Protein AF-A0A2J9PL03-F1 (afdb_monomer)

InterPro domains:
  IPR031100 LOG family [PF03641] (37-117)

Mean predicted aligned error: 11.3 Å

Sequence (128 aa):
MAEGTAKQSAFIDGYNELHKALQDLAAPYFEEIAHNKRQDDFIALPGGPGTMEEWFEVYTWAQVGYLDHPIALLNVNNYYQPLLTYLDHAVAEGFLHQQYRDMVIIDADPQTLLDKIIAYQPDYKKKW

Foldseek 3Di:
DVVVVVVVVVVVVVVVVVVVVLCVVCVVVCVVCVVVVCPDAAEQEQDDPVSVVVLVVSLVCVVLVNDFFAREYQQAPNSCVVVLVVQVVCCVVPVDPVLSSVSYQYDNDSVVSVVCRVVDGDPDPNPD

Solvent-accessible surface area (backbone atoms only — not comparable to full-atom values): 7543 Å² total; per-residue (Å²): 124,71,67,62,56,54,54,51,47,55,48,50,53,53,47,50,54,48,52,48,51,49,49,61,66,40,43,72,50,46,58,58,37,63,73,48,90,55,95,57,71,52,67,47,61,87,64,59,72,66,55,50,50,58,49,49,54,53,54,55,39,41,73,73,65,78,44,86,57,58,43,34,38,48,31,54,93,56,66,49,51,68,56,52,53,49,53,54,48,32,34,75,74,67,77,36,61,62,71,64,62,67,49,53,44,70,30,62,48,69,68,65,37,48,54,50,54,73,68,59,71,78,85,72,76,76,90,120

Secondary structure (DSSP, 8-state):
-HHHHHHHHHHHHHHHHHHHHHHHHHHHHHHHHHHTT----EEEPS--HHHHHHHHHHHHHHHTTS--S-EEEE-GGGTTHHHHHHHHHHHHTTSS-HHHHHTEEEESSHHHHHHHHHH---------

Nearest PDB structures (foldseek):
 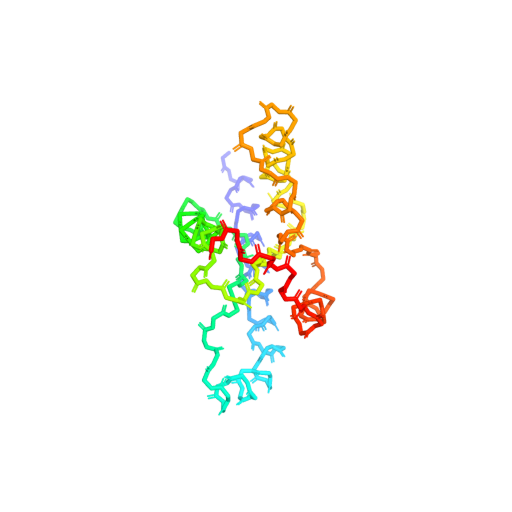 5zbj-assembly1_A-2  TM=9.524E-01  e=1.403E-07  Pseudomonas aeruginosa PAO1
  5zbl-assembly2_D  TM=9.833E-01  e=1.595E-06  Corynebacterium glutamicum ATCC 13032
  5its-assembly2_C  TM=9.818E-01  e=3.665E-06  Corynebacterium glutamicum ATCC 13032
  1ydh-assembly1_B  TM=8.769E-01  e=2.197E-06  Arabidopsis thaliana
  5aju-assembly1_A  TM=9.503E-01  e=2.663E-05  Claviceps purpurea

Organism: NCBI:txid1377

Structure (mmCIF, N/CA/C/O backbone):
data_AF-A0A2J9PL03-F1
#
_entry.id   AF-A0A2J9PL03-F1
#
loop_
_atom_site.group_PDB
_atom_site.id
_atom_site.type_symbol
_atom_site.label_atom_id
_atom_site.label_alt_id
_atom_site.label_comp_id
_atom_site.label_asym_id
_atom_site.label_entity_id
_atom_site.label_seq_id
_atom_site.pdbx_PDB_ins_code
_atom_site.Cartn_x
_atom_site.Cartn_y
_atom_site.Cartn_z
_atom_site.occupancy
_atom_site.B_iso_or_equiv
_atom_site.auth_seq_id
_atom_site.auth_comp_id
_atom_site.auth_asym_id
_atom_site.auth_atom_id
_atom_site.pdbx_PDB_model_num
ATOM 1 N N . MET A 1 1 ? 31.998 2.066 -8.825 1.00 51.44 1 MET A N 1
ATOM 2 C CA . MET A 1 1 ? 30.990 3.090 -9.196 1.00 51.44 1 MET A CA 1
ATOM 3 C C . MET A 1 1 ? 30.210 2.745 -10.470 1.00 51.44 1 MET A C 1
ATOM 5 O O . MET A 1 1 ? 29.071 3.165 -10.549 1.00 51.44 1 MET A O 1
ATOM 9 N N . ALA A 1 2 ? 30.747 1.967 -11.424 1.00 54.34 2 ALA A N 1
ATOM 10 C CA . ALA A 1 2 ? 30.037 1.605 -12.665 1.00 54.34 2 ALA A CA 1
ATOM 11 C C . ALA A 1 2 ? 28.973 0.484 -12.526 1.00 54.34 2 ALA A C 1
ATOM 13 O O . ALA A 1 2 ? 28.004 0.460 -13.276 1.00 54.34 2 ALA A O 1
ATOM 14 N N . GLU A 1 3 ? 29.112 -0.430 -11.557 1.00 47.28 3 GLU A N 1
ATOM 15 C CA . GLU A 1 3 ? 28.157 -1.541 -11.354 1.00 47.28 3 GLU A CA 1
ATOM 16 C C . GLU A 1 3 ? 26.795 -1.111 -10.783 1.00 47.28 3 GLU A C 1
ATOM 18 O O . GLU A 1 3 ? 25.779 -1.743 -11.070 1.00 47.28 3 GLU A O 1
ATOM 23 N N . GLY A 1 4 ? 26.751 -0.037 -9.986 1.00 51.56 4 GLY A N 1
ATOM 24 C CA . GLY A 1 4 ? 25.505 0.472 -9.398 1.00 51.56 4 GLY A CA 1
ATOM 25 C C . GLY A 1 4 ? 24.585 1.104 -10.443 1.00 51.56 4 GLY A C 1
ATOM 26 O O . GLY A 1 4 ? 23.382 0.863 -10.437 1.00 51.56 4 GLY A O 1
ATOM 27 N N . THR A 1 5 ? 25.167 1.832 -11.395 1.00 57.34 5 THR A N 1
ATOM 28 C CA . THR A 1 5 ? 24.455 2.482 -12.502 1.00 57.34 5 THR A CA 1
ATOM 29 C C . THR A 1 5 ? 23.873 1.470 -13.486 1.00 57.34 5 THR A C 1
ATOM 31 O O . THR A 1 5 ? 22.748 1.646 -13.942 1.00 57.34 5 THR A O 1
ATOM 34 N N . ALA A 1 6 ? 24.588 0.376 -13.766 1.00 59.44 6 ALA A N 1
ATOM 35 C CA . ALA A 1 6 ? 24.095 -0.689 -14.641 1.00 59.44 6 ALA A CA 1
ATOM 36 C C . ALA A 1 6 ? 22.914 -1.462 -14.023 1.00 59.44 6 ALA A C 1
ATOM 38 O O . ALA A 1 6 ? 21.933 -1.735 -14.711 1.00 59.44 6 ALA A O 1
ATOM 39 N N . LYS A 1 7 ? 22.963 -1.759 -12.713 1.00 55.25 7 LYS A N 1
ATOM 40 C CA . LYS A 1 7 ? 21.834 -2.382 -11.995 1.00 55.25 7 LYS A CA 1
ATOM 41 C C . LYS A 1 7 ? 20.614 -1.466 -11.922 1.00 55.25 7 LYS A C 1
ATOM 43 O O . LYS A 1 7 ? 19.493 -1.940 -12.064 1.00 55.25 7 LYS A O 1
ATOM 48 N N . GLN A 1 8 ? 20.833 -0.167 -11.725 1.00 53.09 8 GLN A N 1
ATOM 49 C CA . GLN A 1 8 ? 19.762 0.824 -11.702 1.00 53.09 8 GLN A CA 1
ATOM 50 C C . GLN A 1 8 ? 19.111 0.994 -13.082 1.00 53.09 8 GLN A C 1
ATOM 52 O O . GLN A 1 8 ? 17.889 1.039 -13.160 1.00 53.09 8 GLN A O 1
ATOM 57 N N . SER A 1 9 ? 19.901 1.008 -14.160 1.00 61.47 9 SER A N 1
ATOM 58 C CA . SER A 1 9 ? 19.387 1.036 -15.537 1.00 61.47 9 SER A CA 1
ATOM 59 C C . SER A 1 9 ? 18.543 -0.198 -15.845 1.00 61.47 9 SER A C 1
ATOM 61 O O . SER A 1 9 ? 17.396 -0.057 -16.237 1.00 61.47 9 SER A O 1
ATOM 63 N N . ALA A 1 10 ? 19.056 -1.402 -15.568 1.00 59.81 10 ALA A N 1
ATOM 64 C CA . ALA A 1 10 ? 18.320 -2.642 -15.814 1.00 59.81 10 ALA A CA 1
ATOM 65 C C . ALA A 1 10 ? 17.025 -2.747 -14.985 1.00 59.81 10 ALA A C 1
ATOM 67 O O . ALA A 1 10 ? 16.034 -3.306 -15.450 1.00 59.81 10 ALA A O 1
ATOM 68 N N . PHE A 1 11 ? 17.019 -2.196 -13.766 1.00 62.38 11 PHE A N 1
ATOM 69 C CA . PHE A 1 11 ? 15.813 -2.089 -12.946 1.00 62.38 11 PHE A CA 1
ATOM 70 C C . PHE A 1 11 ? 14.790 -1.124 -13.557 1.00 62.38 11 PHE A C 1
ATOM 72 O O . PHE A 1 11 ? 13.612 -1.457 -13.611 1.00 62.38 11 PHE A O 1
ATOM 79 N N . ILE A 1 12 ? 15.231 0.041 -14.042 1.00 61.09 12 ILE A N 1
ATOM 80 C CA . ILE A 1 12 ? 14.365 1.030 -14.702 1.00 61.09 12 ILE A CA 1
ATOM 81 C C . ILE A 1 12 ? 13.801 0.473 -16.012 1.00 61.09 12 ILE A C 1
ATOM 83 O O . ILE A 1 12 ? 12.610 0.618 -16.268 1.00 61.09 12 ILE A O 1
ATOM 87 N N . ASP A 1 13 ? 14.622 -0.205 -16.811 1.00 64.94 13 ASP A N 1
ATOM 88 C CA . ASP A 1 13 ? 14.191 -0.812 -18.071 1.00 64.94 13 ASP A CA 1
ATOM 89 C C . ASP A 1 13 ? 13.152 -1.914 -17.812 1.00 64.94 13 ASP A C 1
ATOM 91 O O . ASP A 1 13 ? 12.081 -1.913 -18.415 1.00 64.94 13 ASP A O 1
ATOM 95 N N . GLY A 1 14 ? 13.402 -2.793 -16.834 1.00 60.75 14 GLY A N 1
ATOM 96 C CA . GLY A 1 14 ? 12.430 -3.806 -16.414 1.00 60.75 14 GLY A CA 1
ATOM 97 C C . GLY A 1 14 ? 11.148 -3.212 -15.821 1.00 60.75 14 GLY A C 1
ATOM 98 O O . GLY A 1 14 ? 10.061 -3.732 -16.064 1.00 60.75 14 GLY A O 1
ATOM 99 N N . TYR A 1 15 ? 11.255 -2.105 -15.082 1.00 60.44 15 TYR A N 1
ATOM 100 C CA . TYR A 1 15 ? 10.110 -1.372 -14.543 1.00 60.44 15 TYR A CA 1
ATOM 101 C C . TYR A 1 15 ? 9.258 -0.754 -15.655 1.00 60.44 15 TYR A C 1
ATOM 103 O O . TYR A 1 15 ? 8.038 -0.861 -15.608 1.00 60.44 15 TYR A O 1
ATOM 111 N N . ASN A 1 16 ? 9.879 -0.155 -16.672 1.00 56.59 16 ASN A N 1
ATOM 112 C CA . ASN A 1 16 ? 9.169 0.454 -17.795 1.00 56.59 16 ASN A CA 1
ATOM 113 C C . ASN A 1 16 ? 8.448 -0.594 -18.651 1.00 56.59 16 ASN A C 1
ATOM 115 O O . ASN A 1 16 ? 7.298 -0.382 -19.029 1.00 56.59 16 ASN A O 1
ATOM 119 N N . GLU A 1 17 ? 9.086 -1.737 -18.911 1.00 65.88 17 GLU A N 1
ATOM 120 C CA . GLU A 1 17 ? 8.456 -2.850 -19.630 1.00 65.88 17 GLU A CA 1
ATOM 121 C C . GLU A 1 17 ? 7.285 -3.442 -18.838 1.00 65.88 17 GLU A C 1
ATOM 123 O O . GLU A 1 17 ? 6.220 -3.687 -19.401 1.00 65.88 17 GLU A O 1
ATOM 128 N N . LEU A 1 18 ? 7.433 -3.597 -17.518 1.00 52.56 18 LEU A N 1
ATOM 129 C CA . LEU A 1 18 ? 6.336 -4.025 -16.653 1.00 52.56 18 LEU A CA 1
ATOM 130 C C . LEU A 1 18 ? 5.207 -2.987 -16.625 1.00 52.56 18 LEU A C 1
ATOM 132 O O . LEU A 1 18 ? 4.044 -3.354 -16.733 1.00 52.56 18 LEU A O 1
ATOM 136 N N . HIS A 1 19 ? 5.529 -1.700 -16.500 1.00 56.72 19 HIS A N 1
ATOM 137 C CA . HIS A 1 19 ? 4.547 -0.618 -16.485 1.00 56.72 19 HIS A CA 1
ATOM 138 C C . HIS A 1 19 ? 3.752 -0.569 -17.790 1.00 56.72 19 HIS A C 1
ATOM 140 O O . HIS A 1 19 ? 2.533 -0.429 -17.766 1.00 56.72 19 HIS A O 1
ATOM 146 N N . LYS A 1 20 ? 4.425 -0.759 -18.925 1.00 63.50 20 LYS A N 1
ATOM 147 C CA . LYS A 1 20 ? 3.780 -0.854 -20.230 1.00 63.50 20 LYS A CA 1
ATOM 148 C C . LYS A 1 20 ? 2.918 -2.112 -20.349 1.00 63.50 20 LYS A C 1
ATOM 150 O O . LYS A 1 20 ? 1.777 -2.012 -20.771 1.00 63.50 20 LYS A O 1
ATOM 155 N N . ALA A 1 21 ? 3.414 -3.270 -19.914 1.00 62.28 21 ALA A N 1
ATOM 156 C CA . ALA A 1 21 ? 2.637 -4.510 -19.905 1.00 62.28 21 ALA A CA 1
ATOM 157 C C . ALA A 1 21 ? 1.397 -4.410 -19.004 1.00 62.28 21 ALA A C 1
ATOM 159 O O . ALA A 1 21 ? 0.343 -4.932 -19.347 1.00 62.28 21 ALA A O 1
ATOM 160 N N . LEU A 1 22 ? 1.508 -3.705 -17.876 1.00 53.44 22 LEU A N 1
ATOM 161 C CA . LEU A 1 22 ? 0.391 -3.382 -16.995 1.00 53.44 22 LEU A CA 1
ATOM 162 C C . LEU A 1 22 ? -0.611 -2.460 -17.678 1.00 53.44 22 LEU A C 1
ATOM 164 O O . LEU A 1 22 ? -1.801 -2.732 -17.607 1.00 53.44 22 LEU A O 1
ATOM 168 N N . GLN A 1 23 ? -0.150 -1.406 -18.354 1.00 61.41 23 GLN A N 1
ATOM 169 C CA . GLN A 1 23 ? -1.017 -0.516 -19.126 1.00 61.41 23 GLN A CA 1
ATOM 170 C C . GLN A 1 23 ? -1.724 -1.256 -20.264 1.00 61.41 23 GLN A C 1
ATOM 172 O O . GLN A 1 23 ? -2.919 -1.066 -20.439 1.00 61.41 23 GLN A O 1
ATOM 177 N N . ASP A 1 24 ? -1.022 -2.121 -20.996 1.00 64.81 24 ASP A N 1
ATOM 178 C CA . ASP A 1 24 ? -1.571 -2.899 -22.110 1.00 64.81 24 ASP A CA 1
ATOM 179 C C . ASP A 1 24 ? -2.553 -3.980 -21.621 1.00 64.81 24 ASP A C 1
ATOM 181 O O . ASP A 1 24 ? -3.606 -4.180 -22.226 1.00 64.81 24 ASP A O 1
ATOM 185 N N . LEU A 1 25 ? -2.245 -4.655 -20.504 1.00 59.84 25 LEU A N 1
ATOM 186 C CA . LEU A 1 25 ? -3.140 -5.621 -19.857 1.00 59.84 25 LEU A CA 1
ATOM 187 C C . LEU A 1 25 ? -4.380 -4.927 -19.298 1.00 59.84 25 LEU A C 1
ATOM 189 O O . LEU A 1 25 ? -5.485 -5.444 -19.431 1.00 59.84 25 LEU A O 1
ATOM 193 N N . ALA A 1 26 ? -4.194 -3.757 -18.689 1.00 50.56 26 ALA A N 1
ATOM 194 C CA . ALA A 1 26 ? -5.267 -2.959 -18.132 1.00 50.56 26 ALA A CA 1
ATOM 195 C C . ALA A 1 26 ? -6.043 -2.187 -19.207 1.00 50.56 26 ALA A C 1
ATOM 197 O O . ALA A 1 26 ? -7.171 -1.825 -18.935 1.00 50.56 26 ALA A O 1
ATOM 198 N N . ALA A 1 27 ? -5.523 -1.961 -20.420 1.00 53.81 27 ALA A N 1
ATOM 199 C CA . ALA A 1 27 ? -6.186 -1.207 -21.495 1.00 53.81 27 ALA A CA 1
ATOM 200 C C . ALA A 1 27 ? -7.621 -1.677 -21.823 1.00 53.81 27 ALA A C 1
ATOM 202 O O . ALA A 1 27 ? -8.518 -0.833 -21.843 1.00 53.81 27 ALA A O 1
ATOM 203 N N . PRO A 1 28 ? -7.899 -2.982 -22.022 1.00 51.62 28 PRO A N 1
ATOM 204 C CA . PRO A 1 28 ? -9.271 -3.461 -22.213 1.00 51.62 28 PRO A CA 1
ATOM 205 C C . PRO A 1 28 ? -10.153 -3.276 -20.966 1.00 51.62 28 PRO A C 1
ATOM 207 O O . PRO A 1 28 ? -11.353 -3.057 -21.103 1.00 51.62 28 PRO A O 1
ATOM 210 N N . TYR A 1 29 ? -9.567 -3.292 -19.764 1.00 48.62 29 TYR A N 1
ATOM 211 C CA . TYR A 1 29 ? -10.277 -2.979 -18.522 1.00 48.62 29 TYR A CA 1
ATOM 212 C C . TYR A 1 29 ? -10.455 -1.469 -18.331 1.00 48.62 29 TYR A C 1
ATOM 214 O O . TYR A 1 29 ? -11.460 -1.054 -17.780 1.00 48.62 29 TYR A O 1
ATOM 222 N N . PHE A 1 30 ? -9.546 -0.625 -18.825 1.00 44.12 30 PHE A N 1
ATOM 223 C CA . PHE A 1 30 ? -9.646 0.828 -18.778 1.00 44.12 30 PHE A CA 1
ATOM 224 C C . PHE A 1 30 ? -10.783 1.326 -19.659 1.00 44.12 30 PHE A C 1
ATOM 226 O O . PHE A 1 30 ? -11.424 2.289 -19.269 1.00 44.12 30 PHE A O 1
ATOM 233 N N . GLU A 1 31 ? -11.091 0.695 -20.796 1.00 40.09 31 GLU A N 1
ATOM 234 C CA . GLU A 1 31 ? -12.297 1.056 -21.554 1.00 40.09 31 GLU A CA 1
ATOM 235 C C . GLU A 1 31 ? -13.584 0.693 -20.790 1.00 40.09 31 GLU A C 1
ATOM 237 O O . GLU A 1 31 ? -14.520 1.491 -20.766 1.00 40.09 31 GLU A O 1
ATOM 242 N N . GLU A 1 32 ? -13.619 -0.443 -20.085 1.00 39.59 32 GLU A N 1
ATOM 243 C CA . GLU A 1 32 ? -14.761 -0.864 -19.256 1.00 39.59 32 GLU A CA 1
ATOM 244 C C . GLU A 1 32 ? -14.907 -0.020 -17.965 1.00 39.59 32 GLU A C 1
ATOM 246 O O . GLU A 1 32 ? -16.008 0.411 -17.610 1.00 39.59 32 GLU A O 1
ATOM 251 N N . ILE A 1 33 ? -13.788 0.310 -17.312 1.00 39.53 33 ILE A N 1
ATOM 252 C CA . ILE A 1 33 ? -13.673 1.168 -16.120 1.00 39.53 33 ILE A CA 1
ATOM 253 C C . ILE A 1 33 ? -13.865 2.653 -16.483 1.00 39.53 33 ILE A C 1
ATOM 255 O O . ILE A 1 33 ? -14.414 3.415 -15.695 1.00 39.53 33 ILE A O 1
ATOM 259 N N . ALA A 1 34 ? -13.496 3.104 -17.685 1.00 39.56 34 ALA A N 1
ATOM 260 C CA . ALA A 1 34 ? -13.759 4.475 -18.138 1.00 39.56 34 ALA A CA 1
ATOM 261 C C . ALA A 1 34 ? -15.223 4.679 -18.554 1.00 39.56 34 ALA A C 1
ATOM 263 O O . ALA A 1 34 ? -15.750 5.785 -18.405 1.00 39.56 34 ALA A O 1
ATOM 264 N N . HIS A 1 35 ? -15.902 3.634 -19.048 1.00 34.28 35 HIS A N 1
ATOM 265 C CA . HIS A 1 35 ? -17.329 3.697 -19.386 1.00 34.28 35 HIS A CA 1
ATOM 266 C C . HIS A 1 35 ? -18.229 3.719 -18.136 1.00 34.28 35 HIS A C 1
ATOM 268 O O . HIS A 1 35 ? -19.307 4.316 -18.152 1.00 34.28 35 HIS A O 1
ATOM 274 N N . ASN A 1 36 ? -17.757 3.151 -17.024 1.00 33.25 36 ASN A N 1
ATOM 275 C CA . ASN A 1 36 ? -18.347 3.276 -15.693 1.00 33.25 36 ASN A CA 1
ATOM 276 C C . ASN A 1 36 ? -17.518 4.256 -14.863 1.00 33.25 36 ASN A C 1
ATOM 278 O O . ASN A 1 36 ? -16.629 3.783 -14.189 1.00 33.25 36 ASN A O 1
ATOM 282 N N . LYS A 1 37 ? -17.795 5.572 -14.862 1.00 29.67 37 LYS A N 1
ATOM 283 C CA . LYS A 1 37 ? -17.146 6.602 -14.002 1.00 29.67 37 LYS A CA 1
ATOM 284 C C . LYS A 1 37 ? -16.683 6.102 -12.602 1.00 29.67 37 LYS A C 1
ATOM 286 O O . LYS A 1 37 ? -17.346 6.360 -11.602 1.00 29.67 37 LYS A O 1
ATOM 291 N N . ARG A 1 38 ? -15.546 5.415 -12.543 1.00 38.16 38 ARG A N 1
ATOM 292 C CA . ARG A 1 38 ? -14.866 4.859 -11.372 1.00 38.16 38 ARG A CA 1
ATOM 293 C C . ARG A 1 38 ? -13.385 5.047 -11.659 1.00 38.16 38 ARG A C 1
ATOM 295 O O . ARG A 1 38 ? -12.662 4.111 -11.965 1.00 38.16 38 ARG A O 1
ATOM 302 N N . GLN A 1 39 ? -12.955 6.302 -11.644 1.00 39.44 39 GLN A N 1
ATOM 303 C CA . GLN A 1 39 ? -11.535 6.652 -11.673 1.00 39.44 39 GLN A CA 1
ATOM 304 C C . GLN A 1 39 ? -10.918 6.533 -10.267 1.00 39.44 39 GLN A C 1
ATOM 306 O O . GLN A 1 39 ? -10.079 7.345 -9.900 1.00 39.44 39 GLN A O 1
ATOM 311 N N . ASP A 1 40 ? -11.343 5.544 -9.475 1.00 47.06 40 ASP A N 1
ATOM 312 C CA . ASP A 1 40 ? -11.091 5.521 -8.029 1.00 47.06 40 ASP A CA 1
ATOM 313 C C . ASP A 1 40 ? -10.431 4.220 -7.528 1.00 47.06 40 ASP A C 1
ATOM 315 O O . ASP A 1 40 ? -10.320 4.016 -6.322 1.00 47.06 40 ASP A O 1
ATOM 319 N N . ASP A 1 41 ? -9.947 3.345 -8.417 1.00 56.06 41 ASP A N 1
ATOM 320 C CA . ASP A 1 41 ? -9.194 2.148 -8.019 1.00 56.06 41 ASP A CA 1
ATOM 321 C C . ASP A 1 41 ? -7.686 2.473 -7.991 1.00 56.06 41 ASP A C 1
ATOM 323 O O . ASP A 1 41 ? -6.971 2.368 -8.991 1.00 56.06 41 ASP A O 1
ATOM 327 N N . PHE A 1 42 ? -7.192 2.931 -6.835 1.00 69.50 42 PHE A N 1
ATOM 328 C CA . PHE A 1 42 ? -5.784 3.295 -6.639 1.00 69.50 42 PHE A CA 1
ATOM 329 C C . PHE A 1 42 ? -4.907 2.042 -6.496 1.00 69.50 42 PHE A C 1
ATOM 331 O O . PHE A 1 42 ? -4.828 1.431 -5.427 1.00 69.50 42 PHE A O 1
ATOM 338 N N . ILE A 1 43 ? -4.204 1.683 -7.573 1.00 85.88 43 ILE A N 1
ATOM 339 C CA . ILE A 1 43 ? -3.123 0.691 -7.554 1.00 85.88 43 ILE A CA 1
ATOM 340 C C . ILE A 1 43 ? -1.785 1.428 -7.527 1.00 85.88 43 ILE A C 1
ATOM 342 O O . ILE A 1 43 ? -1.377 2.019 -8.526 1.00 85.88 43 ILE A O 1
ATOM 346 N N . ALA A 1 44 ? -1.065 1.364 -6.408 1.00 89.62 44 ALA A N 1
ATOM 347 C CA . ALA A 1 44 ? 0.296 1.883 -6.346 1.00 89.62 44 ALA A CA 1
ATOM 348 C C . ALA A 1 44 ? 1.314 0.834 -6.828 1.00 89.62 44 ALA A C 1
ATOM 350 O O . ALA A 1 44 ? 1.362 -0.306 -6.353 1.00 89.62 44 ALA A O 1
ATOM 351 N N . LEU A 1 45 ? 2.130 1.250 -7.796 1.00 90.38 45 LEU A N 1
ATOM 352 C CA . LEU A 1 45 ? 3.292 0.519 -8.299 1.00 90.38 45 LEU A CA 1
ATOM 353 C C . LEU A 1 45 ? 4.553 0.954 -7.535 1.00 90.38 45 LEU A C 1
ATOM 355 O O . LEU A 1 45 ? 4.592 2.088 -7.051 1.00 90.38 45 LEU A O 1
ATOM 359 N N . PRO A 1 46 ? 5.611 0.114 -7.483 1.00 90.19 46 PRO A N 1
ATOM 360 C CA . PRO A 1 46 ? 6.873 0.460 -6.836 1.00 90.19 46 PRO A CA 1
ATOM 361 C C . PRO A 1 46 ? 7.369 1.855 -7.226 1.00 90.19 46 PRO A C 1
ATOM 363 O O . PRO A 1 46 ? 7.627 2.135 -8.394 1.00 90.19 46 PRO A O 1
ATOM 366 N N . GLY A 1 47 ? 7.517 2.728 -6.235 1.00 87.44 47 GLY A N 1
ATOM 367 C CA . GLY A 1 47 ? 7.742 4.147 -6.463 1.00 87.44 47 GLY A CA 1
ATOM 368 C C . GLY A 1 47 ? 8.334 4.839 -5.244 1.00 87.44 47 GLY A C 1
ATOM 369 O O . GLY A 1 47 ? 8.352 4.301 -4.141 1.00 87.44 47 GLY A O 1
ATOM 370 N N . GLY A 1 48 ? 8.863 6.040 -5.461 1.00 85.56 48 GLY A N 1
ATOM 371 C CA . GLY A 1 48 ? 9.513 6.824 -4.415 1.00 85.56 48 GLY A CA 1
ATOM 372 C C . GLY A 1 48 ? 8.532 7.511 -3.452 1.00 85.56 48 GLY A C 1
ATOM 373 O O . GLY A 1 48 ? 7.342 7.203 -3.426 1.00 85.56 48 GLY A O 1
ATOM 374 N N . PRO A 1 49 ? 9.017 8.502 -2.682 1.00 87.69 49 PRO A N 1
ATOM 375 C CA . PRO A 1 49 ? 8.205 9.220 -1.700 1.00 87.69 49 PRO A CA 1
ATOM 376 C C . PRO A 1 49 ? 6.927 9.857 -2.256 1.00 87.69 49 PRO A C 1
ATOM 378 O O . PRO A 1 49 ? 5.934 9.871 -1.546 1.00 87.69 49 PRO A O 1
ATOM 381 N N . GLY A 1 50 ? 6.930 10.338 -3.507 1.00 82.81 50 GLY A N 1
ATOM 382 C CA . GLY A 1 50 ? 5.731 10.914 -4.134 1.00 82.81 50 GLY A CA 1
ATOM 383 C C . GLY A 1 50 ? 4.592 9.900 -4.254 1.00 82.81 50 GLY A C 1
ATOM 384 O O . GLY A 1 50 ? 3.497 10.151 -3.780 1.00 82.81 50 GLY A O 1
ATOM 385 N N . THR A 1 51 ? 4.883 8.697 -4.758 1.00 85.44 51 THR A N 1
ATOM 386 C CA . THR A 1 51 ? 3.897 7.607 -4.832 1.00 85.44 51 THR A CA 1
ATOM 387 C C . THR A 1 51 ? 3.375 7.208 -3.452 1.00 85.44 51 THR A C 1
ATOM 389 O O . THR A 1 51 ? 2.217 6.835 -3.308 1.00 85.44 51 THR A O 1
ATOM 392 N N . MET A 1 52 ? 4.228 7.257 -2.424 1.00 87.75 52 MET A N 1
ATOM 393 C CA . MET A 1 52 ? 3.817 6.941 -1.053 1.00 87.75 52 MET A CA 1
ATOM 394 C C . MET A 1 52 ? 2.945 8.028 -0.445 1.00 87.75 52 MET A C 1
ATOM 396 O O . MET A 1 52 ? 2.012 7.699 0.274 1.00 87.75 52 MET A O 1
ATOM 400 N N . GLU A 1 53 ? 3.229 9.293 -0.731 1.00 87.88 53 GLU A N 1
ATOM 401 C CA . GLU A 1 53 ? 2.412 10.414 -0.278 1.00 87.88 53 GLU A CA 1
ATOM 402 C C . GLU A 1 53 ? 0.994 10.333 -0.858 1.00 87.88 53 GLU A C 1
ATOM 404 O O . GLU A 1 53 ? 0.043 10.266 -0.081 1.00 87.88 53 GLU A O 1
ATOM 409 N N . GLU A 1 54 ? 0.868 10.158 -2.176 1.00 84.25 54 GLU A N 1
ATOM 410 C CA . GLU A 1 54 ? -0.421 9.957 -2.855 1.00 84.25 54 GLU A CA 1
ATOM 411 C C . GLU A 1 54 ? -1.168 8.722 -2.318 1.00 84.25 54 GLU A C 1
ATOM 413 O O . GLU A 1 54 ? -2.364 8.768 -2.027 1.00 84.25 54 GLU A O 1
ATOM 418 N N . TRP A 1 55 ? -0.465 7.599 -2.132 1.00 87.88 55 TRP A N 1
ATOM 419 C CA . TRP A 1 55 ? -1.081 6.377 -1.611 1.00 87.88 55 TRP A CA 1
ATOM 420 C C . TRP A 1 55 ? -1.571 6.541 -0.166 1.00 87.88 55 TRP A C 1
ATOM 422 O O . TRP A 1 55 ? -2.672 6.099 0.166 1.00 87.88 55 TRP A O 1
ATOM 432 N N . PHE A 1 56 ? -0.781 7.185 0.703 1.00 90.31 56 PHE A N 1
ATOM 433 C CA . PHE A 1 56 ? -1.177 7.426 2.091 1.00 90.31 56 PHE A CA 1
ATOM 434 C C . PHE A 1 56 ? -2.346 8.408 2.199 1.00 90.31 56 PHE A C 1
ATOM 436 O O . PHE A 1 56 ? -3.190 8.227 3.078 1.00 90.31 56 PHE A O 1
ATOM 443 N N . GLU A 1 57 ? -2.439 9.404 1.316 1.00 84.25 57 GLU A N 1
ATOM 444 C CA . GLU A 1 57 ? -3.580 10.322 1.265 1.00 84.25 57 GLU A CA 1
ATOM 445 C C . GLU A 1 57 ? -4.889 9.542 1.062 1.00 84.25 57 GLU A C 1
ATOM 447 O O . GLU A 1 57 ? -5.772 9.564 1.927 1.00 84.25 57 GLU A O 1
ATOM 452 N N . VAL A 1 58 ? -4.956 8.729 0.004 1.00 83.88 58 VAL A N 1
ATOM 453 C CA . VAL A 1 58 ? -6.117 7.874 -0.297 1.00 83.88 58 VAL A CA 1
ATOM 454 C C . VAL A 1 58 ? -6.367 6.858 0.823 1.00 83.88 58 VAL A C 1
ATOM 456 O O . VAL A 1 58 ? -7.509 6.675 1.255 1.00 83.88 58 VAL A O 1
ATOM 459 N N . TYR A 1 59 ? -5.305 6.251 1.365 1.00 87.56 59 TYR A N 1
ATOM 460 C CA . TYR A 1 59 ? -5.378 5.328 2.503 1.00 87.56 59 TYR A CA 1
ATOM 461 C C . TYR A 1 59 ? -6.051 5.941 3.721 1.00 87.56 59 TYR A C 1
ATOM 463 O O . TYR A 1 59 ? -6.916 5.311 4.330 1.00 87.56 59 TYR A O 1
ATOM 471 N N . THR A 1 60 ? -5.720 7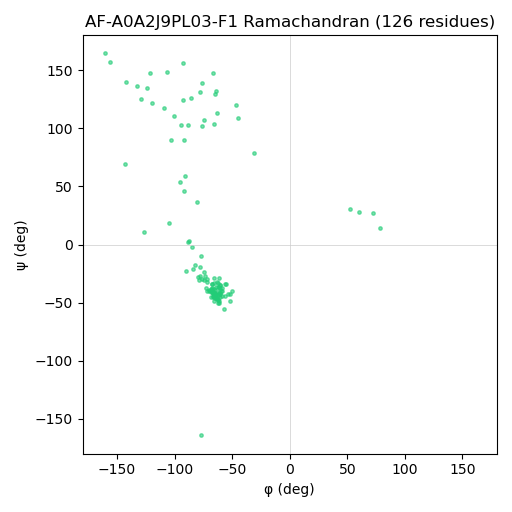.182 4.065 1.00 86.62 60 THR A N 1
ATOM 472 C CA . THR A 1 60 ? -6.351 7.863 5.200 1.00 86.62 60 THR A CA 1
ATOM 473 C C . THR A 1 60 ? -7.801 8.264 4.927 1.00 86.62 60 THR A C 1
ATOM 475 O O . THR A 1 60 ? -8.625 8.201 5.841 1.00 86.62 60 THR A O 1
ATOM 478 N N . TRP A 1 61 ? -8.163 8.601 3.685 1.00 82.69 61 TRP A N 1
ATOM 479 C CA . TRP A 1 61 ? -9.555 8.894 3.319 1.00 82.69 61 TRP A CA 1
ATOM 480 C C . TRP A 1 61 ? -10.467 7.671 3.381 1.00 82.69 61 TRP A C 1
ATOM 482 O O . TRP A 1 61 ? -11.609 7.773 3.841 1.00 82.69 61 TRP A O 1
ATOM 492 N N . ALA A 1 62 ? -9.965 6.501 2.991 1.00 82.00 62 ALA A N 1
ATOM 493 C CA . ALA A 1 62 ? -10.726 5.266 3.130 1.00 82.00 62 ALA A CA 1
ATOM 494 C C . ALA A 1 62 ? -10.967 4.903 4.607 1.00 82.00 62 ALA A C 1
ATOM 496 O O . ALA A 1 62 ? -12.053 4.449 4.961 1.00 82.00 62 ALA A O 1
ATOM 497 N N . GLN A 1 63 ? -10.031 5.219 5.513 1.00 82.38 63 GLN A N 1
ATOM 498 C CA . GLN A 1 63 ? -10.235 5.001 6.954 1.00 82.38 63 GLN A CA 1
ATOM 499 C C . GLN A 1 63 ? -11.385 5.827 7.545 1.00 82.38 63 GLN A C 1
ATOM 501 O O . GLN A 1 63 ? -12.041 5.384 8.487 1.00 82.38 63 GLN A O 1
ATOM 506 N N . VAL A 1 64 ? -11.642 7.027 7.016 1.00 80.25 64 VAL A N 1
ATOM 507 C CA . VAL A 1 64 ? -12.754 7.882 7.472 1.00 80.25 64 VAL A CA 1
ATOM 508 C C . VAL A 1 64 ? -14.066 7.600 6.731 1.00 80.25 64 VAL A C 1
ATOM 510 O O . VAL A 1 64 ? -15.076 8.246 7.013 1.00 80.25 64 VAL A O 1
ATOM 513 N N . GLY A 1 65 ? -14.075 6.614 5.825 1.00 72.00 65 GLY A N 1
ATOM 514 C CA . GLY A 1 65 ? -15.252 6.200 5.062 1.00 72.00 65 GLY A CA 1
ATOM 515 C C . GLY A 1 65 ? -15.661 7.196 3.977 1.00 72.00 65 GLY A C 1
ATOM 516 O O . GLY A 1 65 ? -16.847 7.304 3.668 1.00 72.00 65 GLY A O 1
ATOM 517 N N . TYR A 1 66 ? -14.706 7.971 3.451 1.00 62.84 66 TYR A N 1
ATOM 518 C CA . TYR A 1 66 ? -14.949 8.886 2.330 1.00 62.84 66 TYR A CA 1
ATOM 519 C C . TYR A 1 66 ? -14.862 8.179 0.969 1.00 62.84 66 TYR A C 1
ATOM 521 O O . TYR A 1 66 ? -15.418 8.667 -0.010 1.00 62.84 66 TYR A O 1
ATOM 529 N N . LEU A 1 67 ? -14.182 7.029 0.921 1.00 65.94 67 LEU A N 1
ATOM 530 C CA . LEU A 1 67 ? -13.988 6.219 -0.277 1.00 65.94 67 LEU A CA 1
ATOM 531 C C . LEU A 1 67 ? -14.495 4.797 -0.037 1.00 65.94 67 LEU A C 1
ATOM 533 O O . LEU A 1 67 ? -14.160 4.182 0.974 1.00 65.94 67 LEU A O 1
ATOM 537 N N . ASP A 1 68 ? -15.243 4.276 -1.008 1.00 67.56 68 ASP A N 1
ATOM 538 C CA . ASP A 1 68 ? -15.786 2.910 -1.011 1.00 67.56 68 ASP A CA 1
ATOM 539 C C . ASP A 1 68 ? -15.008 1.986 -1.976 1.00 67.56 68 ASP A C 1
ATOM 541 O O . ASP A 1 68 ? -15.498 0.929 -2.382 1.00 67.56 68 ASP A O 1
ATOM 545 N N . HIS A 1 69 ? -13.792 2.387 -2.355 1.00 67.81 69 HIS A N 1
ATOM 546 C CA . HIS A 1 69 ? -12.945 1.715 -3.344 1.00 67.81 69 HIS A CA 1
ATOM 547 C C . HIS A 1 69 ? -11.773 0.989 -2.666 1.00 67.81 69 HIS A C 1
ATOM 549 O O . HIS A 1 69 ? -11.310 1.429 -1.607 1.00 67.81 69 HIS A O 1
ATOM 555 N N . PRO A 1 70 ? -11.296 -0.131 -3.231 1.00 72.75 70 PRO A N 1
ATOM 556 C CA . PRO A 1 70 ? -10.141 -0.845 -2.701 1.00 72.75 70 PRO A CA 1
ATOM 557 C C . PRO A 1 70 ? -8.850 -0.033 -2.835 1.00 72.75 70 PRO A C 1
ATOM 559 O O . PRO A 1 70 ? -8.644 0.687 -3.810 1.00 72.75 70 PRO A O 1
ATOM 562 N N . ILE A 1 71 ? -7.936 -0.219 -1.881 1.00 87.88 71 ILE A N 1
ATOM 563 C CA . ILE A 1 71 ? -6.599 0.381 -1.909 1.00 87.88 71 ILE A CA 1
ATOM 564 C C . ILE A 1 71 ? -5.587 -0.716 -2.169 1.00 87.88 71 ILE A C 1
ATOM 566 O O . ILE A 1 71 ? -5.459 -1.642 -1.367 1.00 87.88 71 ILE A O 1
ATOM 570 N N . ALA A 1 72 ? -4.873 -0.615 -3.286 1.00 91.31 72 ALA A N 1
ATOM 571 C CA . ALA A 1 72 ? -4.083 -1.715 -3.805 1.00 91.31 72 ALA A CA 1
ATOM 572 C C . ALA A 1 72 ? -2.593 -1.384 -3.954 1.00 91.31 72 ALA A C 1
ATOM 574 O O . ALA A 1 72 ? -2.195 -0.256 -4.250 1.00 91.31 72 ALA A O 1
ATOM 575 N N . LEU A 1 73 ? -1.762 -2.409 -3.769 1.00 93.94 73 LEU A N 1
ATOM 576 C CA . LEU A 1 73 ? -0.313 -2.374 -3.941 1.00 93.94 73 LEU A CA 1
ATOM 577 C C . LEU A 1 73 ? 0.129 -3.524 -4.848 1.00 93.94 73 LEU A C 1
ATOM 579 O O . LEU A 1 73 ? -0.117 -4.692 -4.535 1.00 93.94 73 LEU A O 1
ATOM 583 N N . LEU A 1 74 ? 0.849 -3.214 -5.928 1.00 92.38 74 LEU A N 1
ATOM 584 C CA . LEU A 1 74 ? 1.522 -4.234 -6.734 1.00 92.38 74 LEU A CA 1
ATOM 585 C C . LEU A 1 74 ? 2.928 -4.499 -6.174 1.00 92.38 74 LEU A C 1
ATOM 587 O O . LEU A 1 74 ? 3.865 -3.724 -6.372 1.00 92.38 74 LEU A O 1
ATOM 591 N N . ASN A 1 75 ? 3.094 -5.611 -5.464 1.00 94.44 75 ASN A N 1
ATOM 592 C CA . ASN A 1 75 ? 4.282 -5.926 -4.674 1.00 94.44 75 ASN A CA 1
ATOM 593 C C . ASN A 1 75 ? 5.355 -6.703 -5.446 1.00 94.44 75 ASN A C 1
ATOM 595 O O . ASN A 1 75 ? 5.768 -7.801 -5.063 1.00 94.44 75 ASN A O 1
ATOM 599 N N . VAL A 1 76 ? 5.838 -6.118 -6.538 1.00 89.25 76 VAL A N 1
ATOM 600 C CA . VAL A 1 76 ? 6.903 -6.724 -7.346 1.00 89.25 76 VAL A CA 1
ATOM 601 C C . VAL A 1 76 ? 8.192 -6.841 -6.539 1.00 89.25 76 VAL A C 1
ATOM 603 O O . VAL A 1 76 ? 8.629 -5.883 -5.903 1.00 89.25 76 VAL A O 1
ATOM 606 N N . ASN A 1 77 ? 8.820 -8.021 -6.571 1.00 92.81 77 ASN A N 1
ATOM 607 C CA . ASN A 1 77 ? 10.071 -8.314 -5.861 1.00 92.81 77 ASN A CA 1
ATOM 608 C C . ASN A 1 77 ? 10.039 -7.961 -4.360 1.00 92.81 77 ASN A C 1
ATOM 610 O O . ASN A 1 77 ? 11.073 -7.622 -3.786 1.00 92.81 77 ASN A O 1
ATOM 614 N N . ASN A 1 78 ? 8.864 -8.045 -3.724 1.00 93.62 78 ASN A N 1
ATOM 615 C CA . ASN A 1 78 ? 8.657 -7.689 -2.317 1.00 93.62 78 ASN A CA 1
ATOM 616 C C . ASN A 1 78 ? 8.991 -6.223 -1.979 1.00 93.62 78 ASN A C 1
ATOM 618 O O . ASN A 1 78 ? 9.355 -5.922 -0.841 1.00 93.62 78 ASN A O 1
ATOM 622 N N . TYR A 1 79 ? 8.862 -5.308 -2.946 1.00 94.19 79 TYR A N 1
ATOM 623 C CA . TYR A 1 79 ? 9.140 -3.882 -2.764 1.00 94.19 79 TYR A CA 1
ATOM 624 C C . TYR A 1 79 ? 8.419 -3.270 -1.550 1.00 94.19 79 TYR A C 1
ATOM 626 O O . TYR A 1 79 ? 9.023 -2.532 -0.775 1.00 94.19 79 TYR A O 1
ATOM 634 N N . TYR A 1 80 ? 7.147 -3.622 -1.345 1.00 96.88 80 TYR A N 1
ATOM 635 C CA . TYR A 1 80 ? 6.307 -3.110 -0.262 1.00 96.88 80 TYR A CA 1
ATOM 636 C C . TYR A 1 80 ? 6.413 -3.892 1.044 1.00 96.88 80 TYR A C 1
ATOM 638 O O . TYR A 1 80 ? 5.744 -3.539 2.013 1.00 96.88 80 TYR A O 1
ATOM 646 N N . GLN A 1 81 ? 7.273 -4.909 1.134 1.00 97.31 81 GLN A N 1
ATOM 647 C CA . GLN A 1 81 ? 7.436 -5.663 2.377 1.00 97.31 81 GLN A CA 1
ATOM 648 C C . GLN A 1 81 ? 7.750 -4.773 3.597 1.00 97.31 81 GLN A C 1
ATOM 650 O O . GLN A 1 81 ? 7.134 -4.989 4.641 1.00 97.31 81 GLN A O 1
ATOM 655 N N . PRO A 1 82 ? 8.626 -3.749 3.512 1.00 97.38 82 PRO A N 1
ATOM 656 C CA . PRO A 1 82 ? 8.866 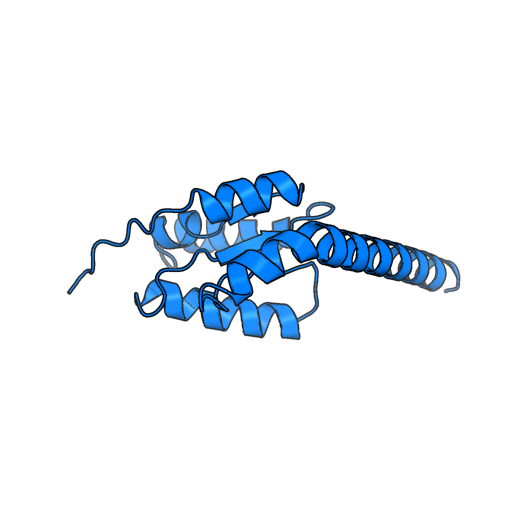-2.845 4.638 1.00 97.38 82 PRO A CA 1
ATOM 657 C C . PRO A 1 82 ? 7.622 -2.051 5.058 1.00 97.38 82 PRO A C 1
ATOM 659 O O . PRO A 1 82 ? 7.409 -1.844 6.250 1.00 97.38 82 PRO A O 1
ATOM 662 N N . LEU A 1 83 ? 6.788 -1.641 4.095 1.00 96.69 83 LEU A N 1
ATOM 663 C CA . LEU A 1 83 ? 5.532 -0.937 4.361 1.00 96.69 83 LEU A CA 1
ATOM 664 C C . LEU A 1 83 ? 4.538 -1.852 5.085 1.00 96.69 83 LEU A C 1
ATOM 666 O O . LEU A 1 83 ? 3.955 -1.442 6.083 1.00 96.69 83 LEU A O 1
ATOM 670 N N . LEU A 1 84 ? 4.386 -3.100 4.636 1.00 96.62 84 LEU A N 1
ATOM 671 C CA . LEU A 1 84 ? 3.511 -4.067 5.306 1.00 96.62 84 LEU A CA 1
ATOM 672 C C . LEU A 1 84 ? 3.956 -4.325 6.743 1.00 96.62 84 LEU A C 1
ATOM 674 O O . LEU A 1 84 ? 3.134 -4.259 7.650 1.00 96.62 84 LEU A O 1
ATOM 678 N N . THR A 1 85 ? 5.258 -4.523 6.957 1.00 98.06 85 THR A N 1
ATOM 679 C CA . THR A 1 85 ? 5.826 -4.684 8.300 1.00 98.06 85 THR A CA 1
ATOM 680 C C . THR A 1 85 ? 5.543 -3.464 9.182 1.00 98.06 85 THR A C 1
ATOM 682 O O . THR A 1 85 ? 5.232 -3.616 10.361 1.00 98.06 85 THR A O 1
ATOM 685 N N . TYR A 1 86 ? 5.623 -2.251 8.626 1.00 97.88 86 TYR A N 1
ATOM 686 C CA . TYR A 1 86 ? 5.257 -1.027 9.339 1.00 97.88 86 TYR A CA 1
ATOM 687 C C . TYR A 1 86 ? 3.773 -1.010 9.727 1.00 97.88 86 TYR A C 1
ATOM 689 O O . TYR A 1 86 ? 3.455 -0.720 10.879 1.00 97.88 86 TYR A O 1
ATOM 697 N N . LEU A 1 87 ? 2.870 -1.346 8.802 1.00 96.75 87 LEU A N 1
ATOM 698 C CA . LEU A 1 87 ? 1.435 -1.369 9.088 1.00 96.75 87 LEU A CA 1
ATOM 699 C C . LEU A 1 87 ? 1.091 -2.447 10.129 1.00 96.75 87 LEU A C 1
ATOM 701 O O . LEU A 1 87 ? 0.324 -2.175 11.048 1.00 96.75 87 LEU A O 1
ATOM 705 N N . ASP A 1 88 ? 1.697 -3.633 10.035 1.00 98.12 88 ASP A N 1
ATOM 706 C CA . ASP A 1 88 ? 1.536 -4.717 11.014 1.00 98.12 88 ASP A CA 1
ATOM 707 C C . ASP A 1 88 ? 2.009 -4.279 12.410 1.00 98.12 88 ASP A C 1
ATOM 709 O O . ASP A 1 88 ? 1.334 -4.518 13.413 1.00 98.12 88 ASP A O 1
ATOM 713 N N . HIS A 1 89 ? 3.144 -3.577 12.484 1.00 98.50 89 HIS A N 1
ATOM 714 C CA . HIS A 1 89 ? 3.638 -3.005 13.733 1.00 98.50 89 HIS A CA 1
ATOM 715 C C . HIS A 1 89 ? 2.693 -1.930 14.288 1.00 98.50 89 HIS A C 1
ATOM 717 O O . HIS A 1 89 ? 2.386 -1.940 15.478 1.00 98.50 89 HIS A O 1
ATOM 723 N N . ALA A 1 90 ? 2.175 -1.040 13.437 1.00 97.75 90 ALA A N 1
ATOM 724 C CA . ALA A 1 90 ? 1.209 -0.026 13.847 1.00 97.75 90 ALA A CA 1
ATOM 725 C C . ALA A 1 90 ? -0.081 -0.650 14.407 1.00 97.75 90 ALA A C 1
ATOM 727 O O . ALA A 1 90 ? -0.648 -0.114 15.360 1.00 97.75 90 ALA A O 1
ATOM 728 N N . VAL A 1 91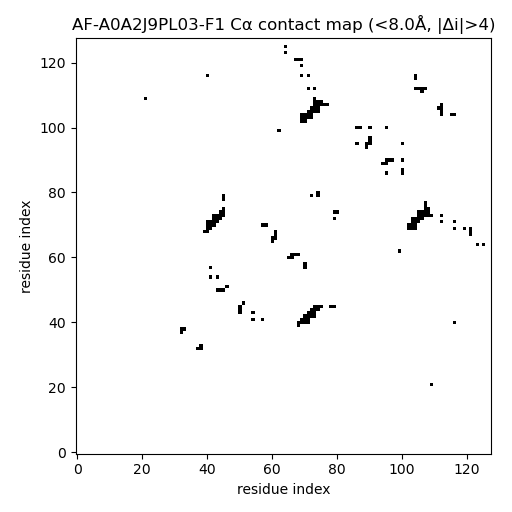 ? -0.523 -1.792 13.867 1.00 97.56 91 VAL A N 1
ATOM 729 C CA . VAL A 1 91 ? -1.633 -2.560 14.448 1.00 97.56 91 VAL A CA 1
ATOM 730 C C . VAL A 1 91 ? -1.259 -3.125 15.814 1.00 97.56 91 VAL A C 1
ATOM 732 O O . VAL A 1 91 ? -2.019 -2.962 16.767 1.00 97.56 91 VAL A O 1
ATOM 735 N N . ALA A 1 92 ? -0.090 -3.759 15.929 1.00 98.19 92 ALA A N 1
ATOM 736 C CA . ALA A 1 92 ? 0.364 -4.378 17.173 1.00 98.19 92 ALA A CA 1
ATOM 737 C C . ALA A 1 92 ? 0.471 -3.376 18.338 1.00 98.19 92 ALA A C 1
ATOM 739 O O . ALA A 1 92 ? 0.111 -3.703 19.466 1.00 98.19 92 ALA A O 1
ATOM 740 N N . GLU A 1 93 ? 0.906 -2.148 18.054 1.00 98.38 93 GLU A N 1
ATOM 741 C CA . GLU A 1 93 ? 1.027 -1.061 19.035 1.00 98.38 93 GLU A CA 1
ATOM 742 C C . GLU A 1 93 ? -0.286 -0.280 19.257 1.00 98.38 93 GLU A C 1
ATOM 744 O O . GLU A 1 93 ? -0.343 0.632 20.079 1.00 98.38 93 GLU A O 1
ATOM 749 N N . GLY A 1 94 ? -1.359 -0.612 18.530 1.00 94.69 94 GLY A N 1
ATOM 750 C CA . GLY A 1 94 ? -2.667 0.035 18.672 1.00 94.69 94 GLY A CA 1
ATOM 751 C C . GLY A 1 94 ? -2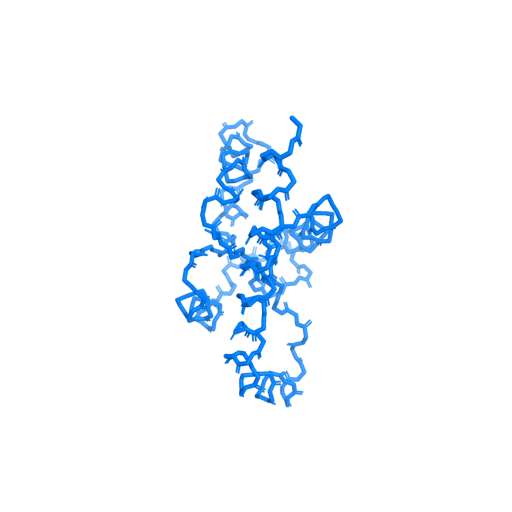.794 1.407 17.998 1.00 94.69 94 GLY A C 1
ATOM 752 O O . GLY A 1 94 ? -3.763 2.120 18.258 1.00 94.69 94 GLY A O 1
ATOM 753 N N . PHE A 1 95 ? -1.860 1.775 17.117 1.00 95.38 95 PHE A N 1
ATOM 754 C CA . PHE A 1 95 ? -1.942 2.988 16.292 1.00 95.38 95 PHE A CA 1
ATOM 755 C C . PHE A 1 95 ? -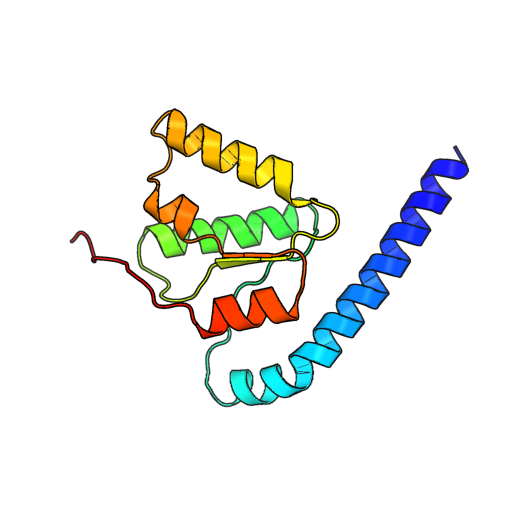2.796 2.807 15.031 1.00 95.38 95 PHE A C 1
ATOM 757 O O . PHE A 1 95 ? -3.221 3.796 14.437 1.00 95.38 95 PHE A O 1
ATOM 764 N N . LEU A 1 96 ? -3.063 1.564 14.621 1.00 94.19 96 LEU A N 1
ATOM 765 C CA . LEU A 1 96 ? -3.898 1.232 13.470 1.00 94.19 96 LEU A CA 1
ATOM 766 C C . LEU A 1 96 ? -4.905 0.135 13.839 1.00 94.19 96 LEU A C 1
ATOM 768 O O . LEU A 1 96 ? -4.561 -0.855 14.477 1.00 94.19 96 LEU A O 1
ATOM 772 N N . HIS A 1 97 ? -6.162 0.274 13.419 1.00 91.19 97 HIS A N 1
ATOM 773 C CA . HIS A 1 97 ? -7.125 -0.819 13.557 1.00 91.19 97 HIS A CA 1
ATOM 774 C C . HIS A 1 97 ? -6.876 -1.901 12.499 1.00 91.19 97 HIS A C 1
ATOM 776 O O . HIS A 1 97 ? -6.682 -1.581 11.328 1.00 91.19 97 HIS A O 1
ATOM 782 N N . GLN A 1 98 ? -6.985 -3.175 12.893 1.00 92.69 98 GLN A N 1
ATOM 783 C CA . GLN A 1 98 ? -6.805 -4.331 12.002 1.00 92.69 98 GLN A CA 1
ATOM 784 C C . GLN A 1 98 ? -7.631 -4.221 10.708 1.00 92.69 98 GLN A C 1
ATOM 786 O O . GLN A 1 98 ? -7.110 -4.472 9.632 1.00 92.69 98 GLN A O 1
ATOM 791 N N . GLN A 1 99 ? -8.874 -3.736 10.786 1.00 88.44 99 GLN A N 1
ATOM 792 C CA . GLN A 1 99 ? -9.736 -3.560 9.608 1.00 88.44 99 GLN A CA 1
ATOM 793 C C . GLN A 1 99 ? -9.110 -2.674 8.510 1.00 88.44 99 GLN A C 1
ATOM 795 O O . GLN A 1 99 ? -9.310 -2.922 7.328 1.00 88.44 99 GLN A O 1
ATOM 800 N N . TYR A 1 100 ? -8.326 -1.657 8.883 1.00 88.81 100 TYR A N 1
ATOM 801 C CA . TYR A 1 100 ? -7.659 -0.774 7.921 1.00 88.81 100 TYR A CA 1
ATOM 802 C C . TYR A 1 100 ? -6.393 -1.411 7.354 1.00 88.81 100 TYR A C 1
ATOM 804 O O . TYR A 1 100 ? -6.030 -1.158 6.212 1.00 88.81 100 TYR A O 1
ATOM 812 N N . ARG A 1 101 ? -5.750 -2.294 8.123 1.00 92.56 101 ARG A N 1
ATOM 813 C CA . ARG A 1 101 ? -4.670 -3.137 7.615 1.00 92.56 101 ARG A CA 1
ATOM 814 C C . ARG A 1 101 ? -5.184 -4.164 6.602 1.00 92.56 101 ARG A C 1
ATOM 816 O O . ARG A 1 101 ? -4.508 -4.403 5.600 1.00 92.56 101 ARG A O 1
ATOM 823 N N . ASP A 1 102 ? -6.350 -4.745 6.864 1.00 89.81 102 ASP A N 1
ATOM 824 C CA . ASP A 1 102 ? -6.990 -5.765 6.024 1.00 89.81 102 ASP A CA 1
ATOM 825 C C . ASP A 1 102 ? -7.595 -5.176 4.740 1.00 89.81 102 ASP A C 1
ATOM 827 O O . ASP A 1 102 ? -7.722 -5.878 3.741 1.00 89.81 102 ASP A O 1
ATOM 831 N N . MET A 1 103 ? -7.909 -3.875 4.742 1.00 87.00 103 MET A N 1
ATOM 832 C CA . MET A 1 103 ? -8.344 -3.118 3.561 1.00 87.00 103 MET A CA 1
ATOM 833 C C . MET A 1 103 ? -7.294 -3.083 2.442 1.00 87.00 103 MET A C 1
ATOM 835 O O . MET A 1 103 ? -7.652 -2.941 1.273 1.00 87.00 103 MET A O 1
ATOM 839 N N . VAL A 1 104 ? -6.002 -3.165 2.777 1.00 91.75 104 VAL A N 1
ATOM 840 C CA . VAL A 1 104 ? -4.924 -3.053 1.787 1.00 91.75 104 VAL A CA 1
ATOM 841 C C . VAL A 1 104 ? -4.838 -4.338 0.965 1.00 91.75 104 VAL A C 1
ATOM 843 O O . VAL A 1 104 ? -4.346 -5.366 1.439 1.00 91.75 104 VAL A O 1
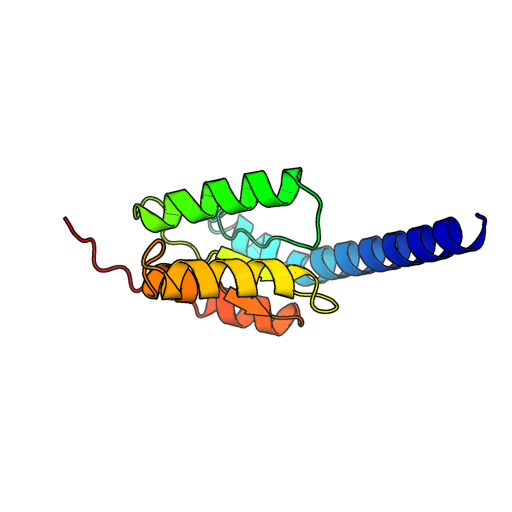ATOM 846 N N . ILE A 1 105 ? -5.268 -4.266 -0.293 1.00 92.38 105 ILE A N 1
ATOM 847 C CA . ILE A 1 105 ? -5.131 -5.356 -1.256 1.00 92.38 105 ILE A CA 1
ATOM 848 C C . ILE A 1 105 ? -3.696 -5.377 -1.772 1.00 92.38 105 ILE A C 1
ATOM 850 O O . ILE A 1 105 ? -3.137 -4.364 -2.185 1.00 92.38 105 ILE A O 1
ATOM 854 N N . ILE A 1 106 ? -3.087 -6.555 -1.774 1.00 94.25 106 ILE A N 1
ATOM 855 C CA . ILE A 1 106 ? -1.722 -6.720 -2.252 1.00 94.25 106 ILE A CA 1
ATOM 856 C C . ILE A 1 106 ? -1.556 -8.036 -2.998 1.00 94.25 106 ILE A C 1
ATOM 858 O O . ILE A 1 106 ? -2.090 -9.081 -2.603 1.00 94.25 106 ILE A O 1
ATOM 862 N N . ASP A 1 107 ? -0.805 -7.969 -4.088 1.00 94.88 107 ASP A N 1
ATOM 863 C CA . ASP A 1 107 ? -0.323 -9.125 -4.830 1.00 94.88 107 ASP A CA 1
ATOM 864 C C . ASP A 1 107 ? 0.935 -8.752 -5.621 1.00 94.88 107 ASP A C 1
ATOM 866 O O . ASP A 1 107 ? 1.177 -7.578 -5.891 1.00 94.88 107 ASP A O 1
ATOM 870 N N . ALA A 1 108 ? 1.755 -9.741 -5.962 1.00 91.94 108 ALA A N 1
ATOM 871 C CA . ALA A 1 108 ? 2.890 -9.565 -6.862 1.00 91.94 108 ALA A CA 1
ATOM 872 C C . ALA A 1 108 ? 2.497 -9.809 -8.329 1.00 91.94 108 ALA A C 1
ATOM 874 O O . ALA A 1 108 ? 3.176 -9.308 -9.225 1.00 91.94 108 ALA A O 1
ATOM 875 N N . ASP A 1 109 ? 1.421 -10.565 -8.566 1.00 90.12 109 ASP A N 1
ATOM 876 C CA . ASP A 1 109 ? 0.861 -10.831 -9.883 1.00 90.12 109 ASP A CA 1
ATOM 877 C C . ASP A 1 109 ? -0.248 -9.817 -10.230 1.00 90.12 109 ASP A C 1
ATOM 879 O O . ASP A 1 109 ? -1.224 -9.687 -9.484 1.00 90.12 109 ASP A O 1
ATOM 883 N N . PRO A 1 110 ? -0.144 -9.107 -11.366 1.00 85.44 110 PRO A N 1
ATOM 884 C CA . PRO A 1 110 ? -1.123 -8.096 -11.747 1.00 85.44 110 PRO A CA 1
ATOM 885 C C . PRO A 1 110 ? -2.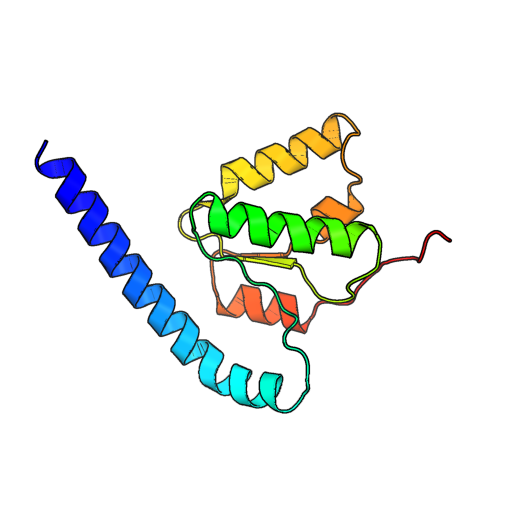543 -8.615 -11.956 1.00 85.44 110 PRO A C 1
ATOM 887 O O . PRO A 1 110 ? -3.493 -7.949 -11.557 1.00 85.44 110 PRO A O 1
ATOM 890 N N . GLN A 1 111 ? -2.704 -9.787 -12.575 1.00 86.06 111 GLN A N 1
ATOM 891 C CA . GLN A 1 111 ? -4.031 -10.328 -12.862 1.00 86.06 111 GLN A CA 1
ATOM 892 C C . GLN A 1 111 ? -4.726 -10.725 -11.561 1.00 86.06 111 GLN A C 1
ATOM 894 O O . GLN A 1 111 ? -5.858 -10.324 -11.316 1.00 86.06 111 GLN A O 1
ATOM 899 N N . THR A 1 112 ? -4.009 -11.411 -10.674 1.00 88.56 112 THR A N 1
ATOM 900 C CA . THR A 1 112 ? -4.509 -11.765 -9.343 1.00 88.56 112 THR A CA 1
ATOM 901 C C . THR A 1 112 ? -4.861 -10.519 -8.523 1.00 88.56 112 THR A C 1
ATOM 903 O O . THR A 1 112 ? -5.856 -10.515 -7.795 1.00 88.56 112 THR A O 1
ATOM 906 N N . LEU A 1 113 ? -4.074 -9.443 -8.639 1.00 86.75 113 LEU A N 1
ATOM 907 C CA . LEU A 1 113 ? -4.377 -8.167 -7.992 1.00 86.75 113 LEU A CA 1
ATOM 908 C C . LEU A 1 113 ? -5.690 -7.565 -8.509 1.00 86.75 113 LEU A C 1
ATOM 910 O O . LEU A 1 113 ? -6.536 -7.175 -7.705 1.00 86.75 113 LEU A O 1
ATOM 914 N N . LEU A 1 114 ? -5.872 -7.522 -9.831 1.00 84.75 114 LEU A N 1
ATOM 915 C CA . LEU A 1 114 ? -7.095 -7.026 -10.464 1.00 84.75 114 LEU A CA 1
ATOM 916 C C . LEU A 1 114 ? -8.312 -7.866 -10.072 1.00 84.75 114 LEU A C 1
ATOM 918 O O . LEU A 1 114 ? -9.338 -7.308 -9.697 1.00 84.75 114 LEU A O 1
ATOM 922 N N . ASP A 1 115 ? -8.186 -9.192 -10.067 1.00 86.19 115 ASP A N 1
ATOM 923 C CA . ASP A 1 115 ? -9.268 -10.093 -9.668 1.00 86.19 115 ASP A CA 1
ATOM 924 C C . ASP A 1 115 ? -9.714 -9.817 -8.218 1.00 86.19 115 ASP A C 1
ATOM 926 O O . ASP A 1 115 ? -10.910 -9.781 -7.923 1.00 86.19 115 ASP A O 1
ATOM 930 N N . LYS A 1 116 ? -8.763 -9.553 -7.308 1.00 87.88 116 LYS A N 1
ATOM 931 C CA . LYS A 1 116 ? -9.048 -9.164 -5.914 1.00 87.88 116 LYS A CA 1
ATOM 932 C C . LYS A 1 116 ? -9.725 -7.798 -5.811 1.00 87.88 116 LYS A C 1
ATOM 934 O O . LYS A 1 116 ? -10.637 -7.649 -5.003 1.00 87.88 116 LYS A O 1
ATOM 939 N N . ILE A 1 117 ? -9.284 -6.821 -6.604 1.00 84.38 117 ILE A N 1
ATOM 940 C CA . ILE A 1 117 ? -9.881 -5.478 -6.677 1.00 84.38 117 ILE A CA 1
ATOM 941 C C . ILE A 1 117 ? -11.331 -5.571 -7.159 1.00 84.38 117 ILE A C 1
ATOM 943 O O . ILE A 1 117 ? -12.222 -5.015 -6.529 1.00 84.38 117 ILE A O 1
ATOM 947 N N . ILE A 1 118 ? -11.590 -6.333 -8.223 1.00 83.62 118 ILE A N 1
ATOM 948 C CA . ILE A 1 118 ? -12.934 -6.523 -8.787 1.00 83.62 118 ILE A CA 1
ATOM 949 C C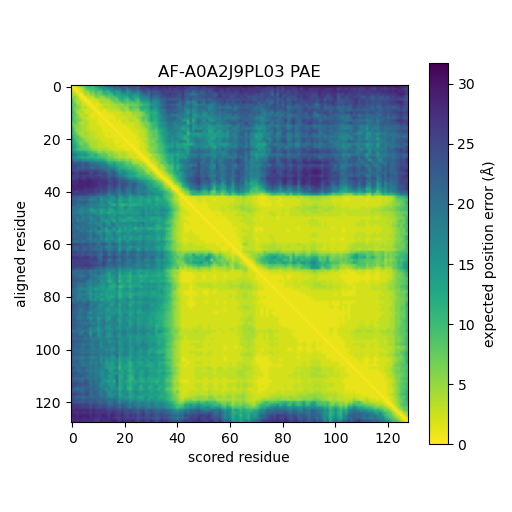 . ILE A 1 118 ? -13.852 -7.252 -7.796 1.00 83.62 118 ILE A C 1
ATOM 951 O O . ILE A 1 118 ? -15.033 -6.925 -7.679 1.00 83.62 118 ILE A O 1
ATOM 955 N N . ALA A 1 119 ? -13.319 -8.239 -7.072 1.00 84.75 119 ALA A N 1
ATOM 956 C CA . ALA A 1 119 ? -14.065 -8.995 -6.070 1.00 84.75 119 ALA A CA 1
ATOM 957 C C . ALA A 1 119 ? -14.269 -8.237 -4.748 1.00 84.75 119 ALA A C 1
ATOM 959 O O . ALA A 1 119 ? -15.010 -8.712 -3.881 1.00 84.75 119 ALA A O 1
ATOM 960 N N . TYR A 1 120 ? -13.610 -7.093 -4.565 1.00 82.19 120 TYR A N 1
ATOM 961 C CA . TYR A 1 120 ? -13.651 -6.350 -3.320 1.00 82.19 120 TYR A CA 1
ATOM 962 C C . TYR A 1 120 ? -15.058 -5.824 -3.030 1.00 82.19 120 TYR A C 1
ATOM 964 O O . TYR A 1 120 ? -15.697 -5.162 -3.850 1.00 82.19 120 TYR A O 1
ATOM 972 N N . GLN A 1 121 ? -15.524 -6.092 -1.814 1.00 75.00 121 GLN A N 1
ATOM 973 C CA . GLN A 1 121 ? -16.731 -5.500 -1.263 1.00 75.00 121 GLN A CA 1
ATOM 974 C C . GLN A 1 121 ? -16.339 -4.736 0.000 1.00 75.00 121 GLN A C 1
ATOM 976 O O . GLN A 1 121 ? -15.781 -5.350 0.912 1.00 75.00 121 GLN A O 1
ATOM 981 N N . PRO A 1 122 ? -16.605 -3.422 0.077 1.00 69.31 122 PRO A N 1
ATOM 982 C CA . PRO A 1 122 ? -16.292 -2.656 1.271 1.00 69.31 122 PRO A CA 1
ATOM 983 C C . PRO A 1 122 ? -17.113 -3.184 2.454 1.00 69.31 122 PRO A C 1
ATOM 985 O O . PRO A 1 122 ? -18.335 -3.045 2.487 1.00 69.31 122 PRO A O 1
ATOM 988 N N . ASP A 1 123 ? -16.440 -3.770 3.445 1.00 65.62 123 ASP A N 1
ATOM 989 C CA . ASP A 1 123 ? -17.041 -4.160 4.728 1.00 65.62 123 ASP A CA 1
ATOM 990 C C . ASP A 1 123 ? -16.807 -3.063 5.776 1.00 65.62 123 ASP A C 1
ATOM 992 O O . ASP A 1 123 ? -16.257 -3.278 6.858 1.00 65.62 123 ASP A O 1
ATOM 996 N N . TYR A 1 124 ? -17.194 -1.831 5.437 1.00 62.09 124 TYR A N 1
ATOM 997 C CA . TYR A 1 124 ? -17.182 -0.732 6.396 1.00 62.09 124 TYR A CA 1
ATOM 998 C C . TYR A 1 124 ? -18.557 -0.598 7.026 1.00 62.09 124 TYR A C 1
ATOM 1000 O O . TYR A 1 124 ? -19.485 -0.007 6.470 1.00 62.09 124 TYR A O 1
ATOM 1008 N N . LYS A 1 125 ? -18.688 -1.076 8.264 1.00 51.72 125 LYS A N 1
ATOM 1009 C CA . LYS A 1 125 ? -19.747 -0.572 9.138 1.00 51.72 125 LYS A CA 1
ATOM 1010 C C . LYS A 1 125 ? -19.439 0.891 9.431 1.00 51.72 125 LYS A C 1
ATOM 1012 O O . LYS A 1 125 ? -18.559 1.171 10.244 1.00 51.72 125 LYS A O 1
ATOM 1017 N N . LYS A 1 126 ? -20.165 1.813 8.785 1.00 43.88 126 LYS A N 1
ATOM 1018 C CA . LYS A 1 126 ? -20.188 3.239 9.149 1.00 43.88 126 LYS A CA 1
ATOM 1019 C C . LYS A 1 126 ? -20.321 3.339 10.663 1.00 43.88 126 LYS A C 1
ATOM 1021 O O . LYS A 1 126 ? -21.350 2.972 11.229 1.00 43.88 126 LYS A O 1
ATOM 1026 N N . LYS A 1 127 ? -19.250 3.760 11.330 1.00 45.56 127 LYS A N 1
ATOM 1027 C CA . LYS A 1 127 ? -19.220 3.846 12.788 1.00 45.56 127 LYS A CA 1
ATOM 1028 C C . LYS A 1 127 ? -19.648 5.233 13.250 1.00 45.56 127 LYS A C 1
ATOM 1030 O O . LYS A 1 127 ? -18.944 5.825 14.057 1.00 45.56 127 LYS A O 1
ATOM 1035 N N . TRP A 1 128 ? -20.737 5.750 12.682 1.00 45.59 128 TRP A N 1
ATOM 1036 C CA . TRP A 1 128 ? -21.467 6.942 13.119 1.00 45.59 128 TRP A CA 1
ATOM 1037 C C . TRP A 1 128 ? -22.724 7.121 12.262 1.00 45.59 128 TRP A C 1
ATOM 1039 O O . TRP A 1 128 ? -22.598 7.237 11.022 1.00 45.59 128 TRP A O 1
#

pLDDT: mean 74.84, std 19.26, range [29.67, 98.5]

Radius of gyration: 16.34 Å; Cα contacts (8 Å, |Δi|>4): 99; chains: 1; bounding box: 52×23×41 Å